Protein AF-A0A520EBR4-F1 (afdb_monomer)

Sequence (60 aa):
SGWTFGQLEGELDREDWIVLSALASDVIGPPRVDLWAQVLRRQPMPLALLASHPIDVERN

Mean predicted aligned error: 5.0 Å

pLDDT: mean 89.91, std 10.86, range [53.31, 97.44]

Structure (mmCIF, N/CA/C/O backbone):
data_AF-A0A520EBR4-F1
#
_entry.id   AF-A0A520EBR4-F1
#
loop_
_atom_site.group_PDB
_atom_site.id
_atom_site.type_symbol
_atom_site.label_atom_id
_atom_site.label_alt_id
_atom_site.label_comp_id
_atom_site.label_asym_id
_atom_site.label_entity_id
_atom_site.label_seq_id
_atom_site.pdbx_PDB_ins_code
_atom_site.Cartn_x
_atom_site.Cartn_y
_atom_site.Cartn_z
_atom_site.occupancy
_atom_site.B_iso_or_equiv
_atom_site.auth_seq_id
_atom_site.auth_comp_id
_atom_site.auth_asym_id
_atom_site.auth_atom_id
_atom_site.pdbx_PDB_model_num
ATOM 1 N N . SER A 1 1 ? 12.297 6.488 6.427 1.00 63.50 1 SER A N 1
ATOM 2 C CA . SER A 1 1 ? 10.992 7.017 6.871 1.00 63.50 1 SER A CA 1
ATOM 3 C C . SER A 1 1 ? 10.693 6.480 8.258 1.00 63.50 1 SER A C 1
ATOM 5 O O . SER A 1 1 ? 11.255 5.457 8.633 1.00 63.50 1 SER A O 1
ATOM 7 N N . GLY A 1 2 ? 9.863 7.180 9.027 1.00 85.56 2 GLY A N 1
ATOM 8 C CA . GLY A 1 2 ? 9.380 6.737 10.331 1.00 85.56 2 GLY A CA 1
ATOM 9 C C . GLY A 1 2 ? 8.166 7.566 10.734 1.00 85.56 2 GLY A C 1
ATOM 10 O O . GLY A 1 2 ? 8.052 8.714 10.308 1.00 85.56 2 GLY A O 1
ATOM 11 N N . TRP A 1 3 ? 7.278 6.970 11.521 1.00 95.00 3 TRP A N 1
ATOM 12 C CA . TRP A 1 3 ? 6.091 7.627 12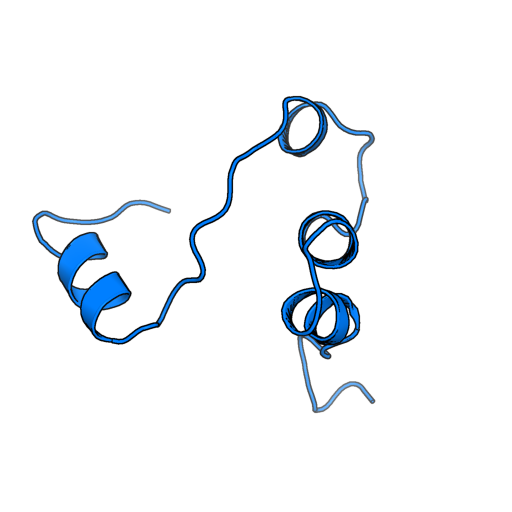.059 1.00 95.00 3 TRP A CA 1
ATOM 13 C C . TRP A 1 3 ? 6.312 8.005 13.519 1.00 95.00 3 TRP A C 1
ATOM 15 O O . TRP A 1 3 ? 6.939 7.265 14.280 1.00 95.00 3 TRP A O 1
ATOM 25 N N . THR A 1 4 ? 5.788 9.163 13.903 1.00 94.38 4 THR A N 1
ATOM 26 C CA . THR A 1 4 ? 5.619 9.530 15.313 1.00 94.38 4 THR A CA 1
ATOM 27 C C . THR A 1 4 ? 4.376 8.849 15.903 1.00 94.38 4 THR A C 1
ATOM 29 O O . THR A 1 4 ? 3.588 8.239 15.179 1.00 94.38 4 THR A O 1
ATOM 32 N N . PHE A 1 5 ? 4.204 8.904 17.229 1.00 95.25 5 PHE A N 1
ATOM 33 C CA . PHE A 1 5 ? 3.066 8.267 17.905 1.00 95.25 5 PHE A CA 1
ATOM 34 C C . PHE A 1 5 ? 1.724 8.795 17.372 1.00 95.25 5 PHE A C 1
ATOM 36 O O . PHE A 1 5 ? 1.515 10.006 17.341 1.00 95.25 5 PHE A O 1
ATOM 43 N N . GLY A 1 6 ? 0.817 7.896 16.975 1.00 95.38 6 GLY A N 1
ATOM 44 C CA . GLY A 1 6 ? -0.505 8.248 16.445 1.00 95.38 6 GLY A CA 1
ATOM 45 C C . GLY A 1 6 ? -0.509 8.728 14.987 1.00 95.38 6 GLY A C 1
ATOM 46 O O . GLY A 1 6 ? -1.576 8.956 14.419 1.00 95.38 6 GLY A O 1
ATOM 47 N N . GLN A 1 7 ? 0.662 8.929 14.373 1.00 97.25 7 GLN A N 1
ATOM 48 C CA . GLN A 1 7 ? 0.749 9.483 13.023 1.00 97.25 7 GLN A CA 1
ATOM 49 C C . GLN A 1 7 ? 0.273 8.480 11.969 1.00 97.25 7 GLN A C 1
ATOM 51 O O . GLN A 1 7 ? -0.474 8.862 11.072 1.00 97.25 7 GLN A O 1
ATOM 56 N N . LEU A 1 8 ? 0.682 7.211 12.083 1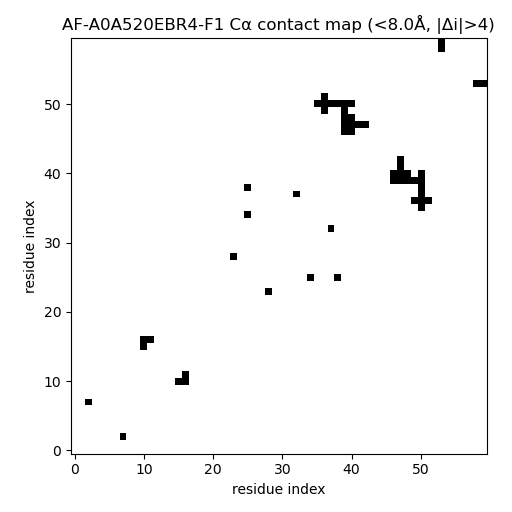.00 95.50 8 LEU A N 1
ATOM 57 C CA . LEU A 1 8 ? 0.268 6.169 11.143 1.00 95.50 8 LEU A CA 1
ATOM 58 C C . LEU A 1 8 ? -1.243 5.935 11.225 1.00 95.50 8 LEU A C 1
ATOM 60 O O . LEU A 1 8 ? -1.896 5.818 10.198 1.00 95.50 8 LEU A O 1
ATOM 64 N N . GLU A 1 9 ? -1.803 5.920 12.432 1.00 96.38 9 GLU A N 1
ATOM 65 C CA . GLU A 1 9 ? -3.239 5.784 12.661 1.00 96.38 9 GLU A CA 1
ATOM 66 C C . GLU A 1 9 ? -4.009 6.916 11.975 1.00 96.38 9 GLU A C 1
ATOM 68 O O . GLU A 1 9 ? -4.926 6.655 11.203 1.00 96.38 9 GLU A O 1
ATOM 73 N N . GLY A 1 10 ? -3.573 8.166 12.162 1.00 97.00 10 GLY A N 1
ATOM 74 C CA . GLY A 1 10 ? -4.197 9.306 11.495 1.00 97.00 10 GLY A CA 1
ATOM 75 C C . GLY A 1 10 ? -4.052 9.282 9.969 1.00 97.00 10 GLY A C 1
ATOM 76 O O . GLY A 1 10 ? -4.934 9.774 9.273 1.00 97.00 10 GLY A O 1
ATOM 77 N N . GLU A 1 11 ? -2.950 8.750 9.436 1.00 97.00 11 GLU A N 1
ATOM 78 C CA . GLU A 1 11 ? -2.762 8.550 7.990 1.00 97.00 11 GLU A CA 1
ATOM 79 C C . GLU A 1 11 ? -3.677 7.441 7.443 1.00 97.00 11 GLU A C 1
ATOM 81 O O . GLU A 1 11 ? -4.260 7.599 6.372 1.00 97.00 11 GLU A O 1
ATOM 86 N N . LEU A 1 12 ? -3.869 6.349 8.189 1.00 96.38 12 LEU A N 1
ATOM 87 C CA . LEU A 1 12 ? -4.799 5.279 7.819 1.00 96.38 12 LEU A CA 1
ATOM 88 C C . LEU A 1 12 ? -6.260 5.745 7.855 1.00 96.38 12 LEU A C 1
ATOM 90 O O . LEU A 1 12 ? -7.005 5.433 6.930 1.00 96.38 12 LEU A O 1
ATOM 94 N N . ASP A 1 13 ? -6.650 6.538 8.856 1.00 97.19 13 ASP A N 1
ATOM 95 C CA . ASP A 1 13 ? -8.004 7.107 8.966 1.00 97.19 13 ASP A CA 1
ATOM 96 C C . ASP A 1 13 ? -8.354 8.044 7.796 1.00 97.19 13 ASP A C 1
ATOM 98 O O . ASP A 1 13 ? -9.527 8.222 7.467 1.00 97.19 13 ASP A O 1
ATOM 102 N N . ARG A 1 14 ? -7.343 8.651 7.158 1.00 97.19 14 ARG A N 1
ATOM 103 C CA . ARG A 1 14 ? -7.501 9.492 5.959 1.00 97.19 14 ARG A CA 1
ATOM 104 C C . ARG A 1 14 ? -7.388 8.724 4.643 1.00 97.19 14 ARG A C 1
ATOM 106 O O . ARG A 1 14 ? -7.475 9.346 3.591 1.00 97.19 14 ARG A O 1
ATOM 113 N N . GLU A 1 15 ? -7.196 7.407 4.699 1.00 94.94 15 GLU A N 1
ATOM 114 C CA . GLU A 1 15 ? -6.961 6.553 3.530 1.00 94.94 15 GLU A CA 1
ATOM 115 C C . GLU A 1 15 ? -5.696 6.937 2.733 1.00 94.94 15 GLU A C 1
ATOM 117 O O . GLU A 1 15 ? -5.590 6.653 1.539 1.00 94.94 15 GLU A O 1
ATOM 122 N N . ASP A 1 16 ? -4.691 7.526 3.397 1.00 94.56 16 ASP A N 1
ATOM 123 C CA . ASP A 1 16 ? -3.420 7.911 2.761 1.00 94.56 16 ASP A CA 1
ATOM 124 C C . ASP A 1 16 ? -2.596 6.673 2.326 1.00 94.56 16 ASP A C 1
ATOM 126 O O . ASP A 1 16 ? -1.691 6.774 1.494 1.00 94.56 16 ASP A O 1
ATOM 130 N N . TRP A 1 17 ? -2.912 5.488 2.868 1.00 93.75 17 TRP A N 1
ATOM 131 C CA . TRP A 1 17 ? -2.221 4.229 2.583 1.00 93.75 17 TRP A CA 1
ATOM 132 C C . TRP A 1 17 ? -3.171 3.079 2.272 1.00 93.75 17 TRP A C 1
ATOM 134 O O . TRP A 1 17 ? -4.191 2.879 2.927 1.00 93.75 17 TRP A O 1
ATOM 144 N N . ILE A 1 18 ? -2.738 2.221 1.348 1.00 93.81 18 ILE A N 1
ATOM 145 C CA . ILE A 1 18 ? -3.345 0.912 1.103 1.00 93.81 18 ILE A CA 1
ATOM 146 C C . ILE A 1 18 ? -2.470 -0.149 1.775 1.00 93.81 18 ILE A C 1
ATOM 148 O O . ILE A 1 18 ? -1.304 -0.323 1.413 1.00 93.81 18 ILE A O 1
ATOM 152 N N . VAL A 1 19 ? -3.024 -0.872 2.752 1.00 95.62 19 VAL A N 1
ATOM 153 C CA . VAL A 1 19 ? -2.286 -1.887 3.521 1.00 95.62 19 VAL A CA 1
ATOM 154 C C . VAL A 1 19 ? -2.405 -3.253 2.851 1.00 95.62 19 VAL A C 1
ATOM 156 O O . VAL A 1 19 ? -3.504 -3.769 2.658 1.00 95.62 19 VAL A O 1
ATOM 159 N N . LEU A 1 20 ? -1.263 -3.859 2.520 1.00 95.94 20 LEU A N 1
ATOM 160 C CA . LEU A 1 20 ? -1.176 -5.140 1.817 1.00 95.94 20 LEU A CA 1
ATOM 161 C C . LEU A 1 20 ? -0.192 -6.079 2.514 1.00 95.94 20 LEU A C 1
ATOM 163 O O . LEU A 1 20 ? 0.778 -5.640 3.133 1.00 95.94 20 LEU A O 1
ATOM 167 N N . SER A 1 21 ? -0.400 -7.388 2.365 1.00 95.94 21 SER A N 1
ATOM 168 C CA . SER A 1 21 ? 0.577 -8.374 2.823 1.00 95.94 21 SER A CA 1
ATOM 169 C C . SER A 1 21 ? 1.859 -8.297 1.991 1.00 95.94 21 SER A C 1
ATOM 171 O O . SER A 1 21 ? 1.835 -8.386 0.757 1.00 95.94 21 SER A O 1
ATOM 173 N N . ALA A 1 22 ? 2.985 -8.168 2.688 1.00 95.31 22 ALA A N 1
ATOM 174 C CA . ALA A 1 22 ? 4.305 -8.246 2.085 1.00 95.31 22 ALA A CA 1
ATOM 175 C C . ALA A 1 22 ? 4.672 -9.701 1.757 1.00 95.31 22 ALA A C 1
ATOM 177 O O . ALA A 1 22 ? 4.339 -10.632 2.493 1.00 95.31 22 ALA A O 1
ATOM 178 N N . LEU A 1 23 ? 5.405 -9.883 0.665 1.00 96.19 23 LEU A N 1
ATOM 179 C CA . LEU A 1 23 ? 6.087 -11.125 0.317 1.00 96.19 23 LEU A CA 1
ATOM 180 C C . LEU A 1 23 ? 7.592 -10.939 0.516 1.00 96.19 23 LEU A C 1
ATOM 182 O O . LEU A 1 23 ? 8.114 -9.842 0.338 1.00 96.19 23 LEU A O 1
ATOM 186 N N . ALA A 1 24 ? 8.324 -12.018 0.806 1.00 96.06 24 ALA A N 1
ATOM 187 C CA . ALA A 1 24 ? 9.783 -11.944 0.934 1.00 96.06 24 ALA A CA 1
ATOM 188 C C . ALA A 1 24 ? 10.440 -11.330 -0.318 1.00 96.06 24 ALA A C 1
ATOM 190 O O . ALA A 1 24 ? 11.351 -10.511 -0.208 1.00 96.06 24 ALA A O 1
ATOM 191 N N . SER A 1 25 ? 9.916 -11.664 -1.504 1.00 93.75 25 SER A N 1
ATOM 192 C CA . SER A 1 25 ? 10.367 -11.145 -2.800 1.00 93.75 25 SER A CA 1
ATOM 193 C C . SER A 1 25 ? 10.260 -9.627 -2.952 1.00 93.75 25 SER A C 1
ATOM 195 O O . SER A 1 25 ? 10.960 -9.076 -3.793 1.00 93.75 25 SER A O 1
ATOM 197 N N . ASP A 1 26 ? 9.418 -8.954 -2.162 1.00 94.75 26 ASP A N 1
ATOM 198 C CA . ASP A 1 26 ? 9.303 -7.489 -2.184 1.00 94.75 26 ASP A CA 1
ATOM 199 C C . ASP A 1 26 ? 10.553 -6.813 -1.614 1.00 94.75 26 ASP A C 1
ATOM 201 O O . ASP A 1 26 ? 10.866 -5.678 -1.958 1.00 94.75 26 ASP A O 1
ATOM 205 N N . VAL A 1 27 ? 11.275 -7.528 -0.747 1.00 93.38 27 VAL A N 1
ATOM 206 C CA . VAL A 1 27 ? 12.463 -7.030 -0.049 1.00 93.38 27 VAL A CA 1
ATOM 207 C C . VAL A 1 27 ? 13.741 -7.592 -0.670 1.00 93.38 27 VAL A C 1
ATOM 209 O O . VAL A 1 27 ? 14.711 -6.861 -0.838 1.00 93.38 27 VAL A O 1
ATOM 212 N N . ILE A 1 28 ? 13.748 -8.885 -1.025 1.00 93.94 28 ILE A N 1
ATOM 213 C CA . ILE A 1 28 ? 14.943 -9.593 -1.533 1.00 93.94 28 ILE A CA 1
ATOM 214 C C . ILE A 1 28 ? 14.982 -9.729 -3.063 1.00 93.94 28 ILE A C 1
ATOM 216 O O . ILE A 1 28 ? 15.809 -10.469 -3.596 1.00 93.94 28 ILE A O 1
ATOM 220 N N . GLY A 1 29 ? 14.060 -9.075 -3.771 1.00 90.12 29 GLY A N 1
ATOM 221 C CA . GLY A 1 29 ? 13.969 -9.124 -5.228 1.00 90.12 29 GLY A CA 1
ATOM 222 C C . GLY A 1 29 ? 15.201 -8.548 -5.946 1.00 90.12 29 GLY A C 1
ATOM 223 O O . GLY A 1 29 ? 16.055 -7.904 -5.332 1.00 90.12 29 GLY A O 1
ATOM 224 N N . PRO A 1 30 ? 15.314 -8.771 -7.269 1.00 90.69 30 PRO A N 1
ATOM 225 C CA . PRO A 1 30 ? 16.406 -8.214 -8.058 1.00 90.69 30 PRO A CA 1
ATOM 226 C C . PRO A 1 30 ? 16.407 -6.673 -8.015 1.00 90.69 30 PRO A C 1
ATOM 228 O O . PRO A 1 30 ? 15.354 -6.051 -7.859 1.00 90.69 30 PRO A O 1
ATOM 231 N N . PRO A 1 31 ? 17.575 -6.025 -8.171 1.00 87.62 31 PRO A N 1
ATOM 232 C CA . PRO A 1 31 ? 17.662 -4.570 -8.143 1.00 87.62 31 PRO A CA 1
ATOM 233 C C . PRO A 1 31 ? 16.952 -3.942 -9.351 1.00 87.62 31 PRO A C 1
ATOM 235 O O . PRO A 1 31 ? 16.870 -4.547 -10.419 1.00 87.62 31 PRO A O 1
ATOM 238 N N . ARG A 1 32 ? 16.521 -2.680 -9.203 1.00 86.12 32 ARG A N 1
ATOM 239 C CA . ARG A 1 32 ? 15.874 -1.871 -10.262 1.00 86.12 32 ARG A CA 1
ATOM 240 C C . ARG A 1 32 ? 14.538 -2.429 -10.772 1.00 86.12 32 ARG A C 1
ATOM 242 O O . ARG A 1 32 ? 14.169 -2.180 -11.917 1.00 86.12 32 ARG A O 1
ATOM 249 N N . VAL A 1 33 ? 13.805 -3.153 -9.930 1.00 89.00 33 VAL A N 1
ATOM 250 C CA . VAL A 1 33 ? 12.403 -3.488 -10.201 1.00 89.00 33 VAL A CA 1
ATOM 251 C C . VAL A 1 33 ? 11.484 -2.336 -9.815 1.00 89.00 33 VAL A C 1
ATOM 253 O O . VAL A 1 33 ? 11.731 -1.623 -8.842 1.00 89.00 33 VAL A O 1
ATOM 256 N N . ASP A 1 34 ? 10.395 -2.187 -10.562 1.00 91.06 34 ASP A N 1
ATOM 257 C CA . ASP A 1 34 ? 9.268 -1.360 -10.144 1.00 91.06 34 ASP A CA 1
ATOM 258 C C . ASP A 1 34 ? 8.447 -2.131 -9.100 1.00 91.06 34 ASP A C 1
ATOM 260 O O . ASP A 1 34 ? 7.541 -2.906 -9.430 1.00 91.06 34 ASP A O 1
ATOM 264 N N . LEU A 1 35 ? 8.826 -1.958 -7.830 1.00 92.38 35 LEU A N 1
ATOM 265 C CA . LEU A 1 35 ? 8.183 -2.638 -6.709 1.00 92.38 35 LEU A CA 1
ATOM 266 C C . LEU A 1 35 ? 6.707 -2.239 -6.576 1.00 92.38 35 LEU A C 1
ATOM 268 O O . LEU A 1 35 ? 5.875 -3.094 -6.281 1.00 92.38 35 LEU A O 1
ATOM 272 N N . TRP A 1 36 ? 6.368 -0.975 -6.842 1.00 91.81 36 TRP A N 1
ATOM 273 C CA . TRP A 1 36 ? 4.995 -0.475 -6.777 1.00 91.81 36 TRP A CA 1
ATOM 274 C C . TRP A 1 36 ? 4.093 -1.223 -7.757 1.00 91.81 36 TRP A C 1
ATOM 276 O O . TRP A 1 36 ? 3.106 -1.853 -7.362 1.00 91.81 36 TRP A O 1
ATOM 286 N N . ALA A 1 37 ? 4.487 -1.252 -9.030 1.00 93.62 37 ALA A N 1
ATOM 287 C CA . ALA A 1 37 ? 3.714 -1.942 -10.046 1.00 93.62 37 ALA A CA 1
ATOM 288 C C . ALA A 1 37 ? 3.670 -3.459 -9.798 1.00 93.62 37 ALA A C 1
ATOM 290 O O . ALA A 1 37 ? 2.641 -4.095 -10.024 1.00 93.62 37 ALA A O 1
ATOM 291 N N . GLN A 1 38 ? 4.752 -4.064 -9.302 1.00 94.19 38 GLN A N 1
ATOM 292 C CA . GLN A 1 38 ? 4.775 -5.492 -8.974 1.00 94.19 38 GLN A CA 1
ATOM 293 C C . GLN A 1 38 ? 3.833 -5.852 -7.814 1.00 94.19 38 GLN A C 1
ATOM 295 O O . GLN A 1 38 ? 3.123 -6.857 -7.900 1.00 94.19 38 GLN A O 1
ATOM 300 N N . VAL A 1 39 ? 3.809 -5.049 -6.746 1.00 95.75 39 VAL A N 1
ATOM 301 C CA . VAL A 1 39 ? 2.938 -5.263 -5.579 1.00 95.75 39 VAL A CA 1
ATOM 302 C C . VAL A 1 39 ? 1.471 -5.081 -5.944 1.00 95.75 39 VAL A C 1
ATOM 304 O O . VAL A 1 39 ? 0.643 -5.874 -5.493 1.00 95.75 39 VAL A O 1
ATOM 307 N N . LEU A 1 40 ? 1.143 -4.096 -6.781 1.00 95.94 40 LEU A N 1
ATOM 308 C CA . LEU A 1 40 ? -0.235 -3.830 -7.187 1.00 95.94 40 LEU A CA 1
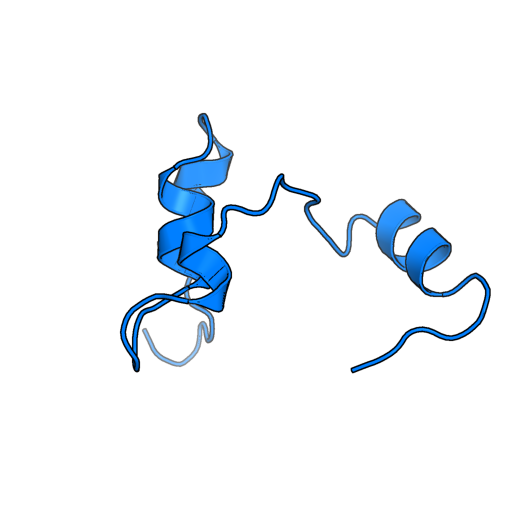ATOM 309 C C . LEU A 1 40 ? -0.761 -4.834 -8.217 1.00 95.94 40 LEU A C 1
ATOM 311 O O . LEU A 1 40 ? -1.884 -5.305 -8.063 1.00 95.94 40 LEU A O 1
ATOM 315 N N . ARG A 1 41 ? 0.042 -5.249 -9.212 1.00 95.81 41 ARG A N 1
ATOM 316 C CA . ARG A 1 41 ? -0.395 -6.217 -10.247 1.00 95.81 41 ARG A CA 1
ATOM 317 C C . ARG A 1 41 ? -0.876 -7.551 -9.680 1.00 95.81 41 ARG A C 1
ATOM 319 O O . ARG A 1 41 ? -1.678 -8.218 -10.323 1.00 95.81 41 ARG A O 1
ATOM 326 N N . ARG A 1 42 ? -0.364 -7.966 -8.518 1.00 96.31 42 ARG A N 1
ATOM 327 C CA . ARG A 1 42 ? -0.758 -9.232 -7.877 1.00 96.31 42 ARG A CA 1
ATOM 328 C C . ARG A 1 42 ? -2.027 -9.130 -7.023 1.00 96.31 42 ARG A C 1
ATOM 330 O O . ARG A 1 42 ? -2.478 -10.153 -6.518 1.00 96.31 42 ARG A O 1
ATOM 337 N N . GLN A 1 43 ? -2.571 -7.932 -6.815 1.00 97.44 43 GLN A N 1
ATOM 338 C CA . GLN A 1 43 ? -3.789 -7.752 -6.026 1.00 97.44 43 GLN A CA 1
ATOM 339 C C . GLN A 1 43 ? -5.038 -8.059 -6.862 1.00 97.44 43 GLN A C 1
ATOM 341 O O . GLN A 1 43 ? -5.000 -7.951 -8.089 1.00 97.44 43 GLN A O 1
ATOM 346 N N . PRO A 1 44 ? -6.171 -8.410 -6.232 1.00 96.81 44 PRO A N 1
ATOM 347 C CA . PRO A 1 44 ? -7.449 -8.487 -6.926 1.00 96.81 44 PRO A CA 1
ATOM 348 C C . PRO A 1 44 ? -7.849 -7.151 -7.568 1.00 96.81 44 PRO A C 1
ATOM 350 O O . PRO A 1 44 ? -7.423 -6.068 -7.156 1.00 96.81 44 PRO A O 1
ATOM 353 N N . MET A 1 45 ? -8.729 -7.223 -8.564 1.00 95.56 45 MET A N 1
ATOM 354 C CA . MET A 1 45 ? -9.370 -6.033 -9.123 1.00 95.56 45 MET A CA 1
ATOM 355 C C . MET A 1 45 ? -10.238 -5.340 -8.054 1.00 95.56 45 MET A C 1
ATOM 357 O O . MET A 1 45 ? -10.881 -6.039 -7.269 1.00 95.56 45 MET A O 1
ATOM 361 N N . PRO A 1 46 ? -10.291 -3.994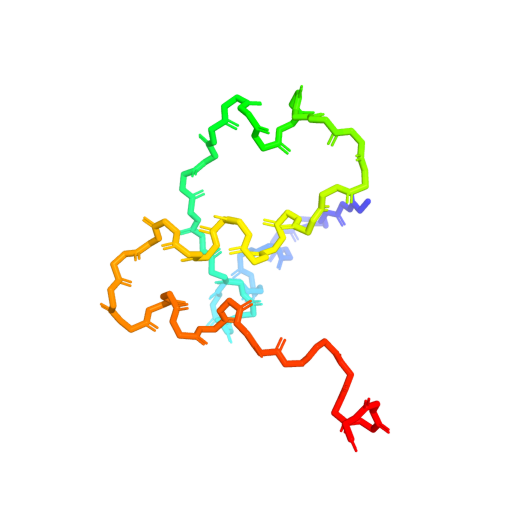 -8.017 1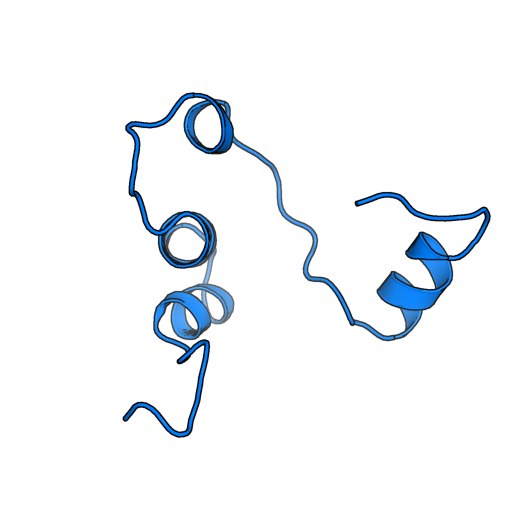.00 93.94 46 PRO A N 1
ATOM 362 C CA . PRO A 1 46 ? -9.724 -3.060 -8.997 1.00 93.94 46 PRO A CA 1
ATOM 363 C C . PRO A 1 46 ? -8.287 -2.607 -8.697 1.00 93.94 46 PRO A C 1
ATOM 365 O O . PRO A 1 46 ? -7.721 -1.864 -9.492 1.00 93.94 46 PRO A O 1
ATOM 368 N N . LEU A 1 47 ? -7.679 -3.035 -7.588 1.00 94.44 47 LEU A N 1
ATOM 369 C CA . LEU A 1 47 ? -6.400 -2.492 -7.121 1.00 94.44 47 LEU A CA 1
ATOM 370 C C . LEU A 1 47 ? -5.249 -2.713 -8.118 1.00 94.44 47 LEU A C 1
ATOM 372 O O . LEU A 1 47 ? -4.389 -1.848 -8.275 1.00 94.44 47 LEU A O 1
ATOM 376 N N . ALA A 1 48 ? -5.284 -3.816 -8.869 1.00 95.62 48 ALA A N 1
ATOM 377 C CA . ALA A 1 48 ? -4.324 -4.076 -9.941 1.00 95.62 48 ALA A CA 1
ATOM 378 C C . ALA A 1 48 ? -4.303 -3.004 -11.047 1.00 95.62 48 ALA A C 1
ATOM 380 O O . ALA A 1 48 ? -3.266 -2.828 -11.687 1.00 95.62 48 ALA A O 1
ATOM 381 N N . LEU A 1 49 ? -5.392 -2.250 -11.250 1.00 93.69 49 LEU A N 1
ATOM 382 C CA . LEU A 1 49 ? -5.437 -1.153 -12.226 1.00 93.69 49 LEU A CA 1
ATOM 383 C C . LEU A 1 49 ? -4.510 0.008 -11.847 1.00 93.69 49 LEU A C 1
ATOM 385 O O . LEU A 1 49 ? -4.025 0.712 -12.729 1.00 93.69 49 LEU A O 1
ATOM 389 N N . LEU A 1 50 ? -4.216 0.188 -10.556 1.00 93.06 50 LEU A N 1
ATOM 390 C CA . LEU A 1 50 ? -3.308 1.239 -10.092 1.00 93.06 50 LEU A CA 1
ATOM 391 C C . LEU A 1 50 ? -1.836 0.930 -10.3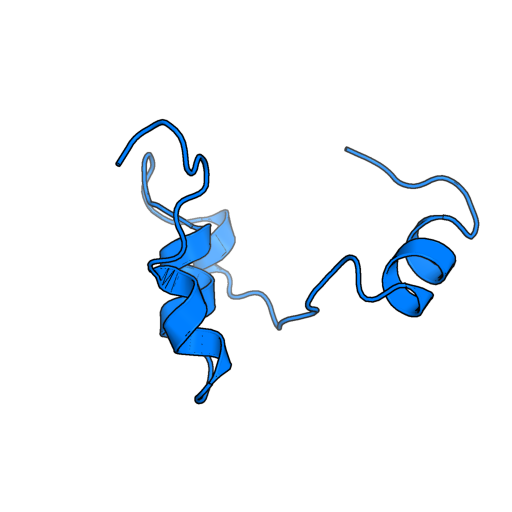99 1.00 93.06 50 LEU A C 1
ATOM 393 O O . LEU A 1 50 ? -0.985 1.806 -10.270 1.00 93.06 50 LEU A O 1
ATOM 397 N N . ALA A 1 51 ? -1.509 -0.289 -10.839 1.00 93.69 51 ALA A N 1
ATOM 398 C CA . ALA A 1 51 ? -0.132 -0.668 -11.140 1.00 93.69 51 ALA A CA 1
ATOM 399 C C . ALA A 1 51 ? 0.472 0.076 -12.341 1.00 93.69 51 ALA A C 1
ATOM 401 O O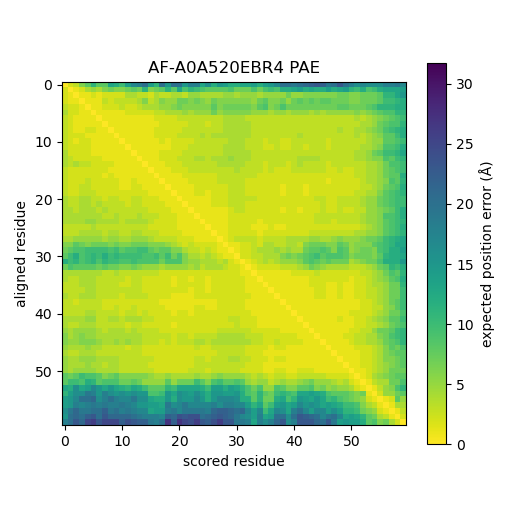 . ALA A 1 51 ? 1.690 0.089 -12.501 1.00 93.69 51 ALA A O 1
ATOM 402 N N . SER A 1 52 ? -0.367 0.652 -13.201 1.00 88.38 52 SER A N 1
ATOM 403 C CA . SER A 1 52 ? 0.045 1.522 -14.306 1.00 88.38 52 SER A CA 1
ATOM 404 C C . S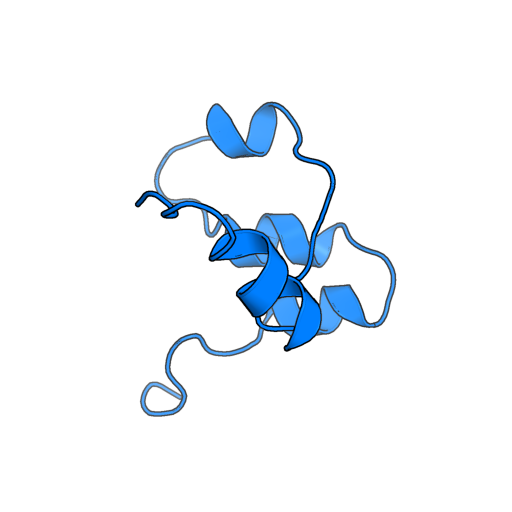ER A 1 52 ? -0.216 2.998 -14.015 1.00 88.38 52 SER A C 1
ATOM 406 O O . SER A 1 52 ? -0.130 3.814 -14.929 1.00 88.38 52 SER A O 1
ATOM 408 N N . HIS A 1 53 ? -0.584 3.350 -12.778 1.00 82.50 53 HIS A N 1
ATOM 409 C CA . HIS A 1 53 ? -0.807 4.741 -12.418 1.00 82.50 53 HIS A CA 1
ATOM 410 C C . HIS A 1 53 ? 0.516 5.512 -12.537 1.00 82.50 53 HIS A C 1
ATOM 412 O O . HIS A 1 53 ? 1.517 5.093 -11.947 1.00 82.50 53 HIS A O 1
ATOM 418 N N . PRO A 1 54 ? 0.548 6.633 -13.274 1.00 74.19 54 PRO A N 1
ATOM 419 C CA . PRO A 1 54 ? 1.757 7.427 -13.389 1.00 74.19 54 PRO A CA 1
ATOM 420 C C . PRO A 1 54 ? 2.121 8.021 -12.028 1.00 74.19 54 PRO A C 1
ATOM 422 O O . PRO A 1 54 ? 1.298 8.648 -11.366 1.00 74.19 54 PRO A O 1
ATOM 425 N N . ILE A 1 55 ? 3.365 7.809 -11.602 1.00 69.06 55 ILE A N 1
ATOM 426 C CA . ILE A 1 55 ? 3.908 8.416 -10.375 1.00 69.06 55 ILE A CA 1
ATOM 427 C C . ILE A 1 55 ? 4.042 9.940 -10.538 1.00 69.06 55 ILE A C 1
ATOM 429 O O . ILE A 1 55 ? 3.976 10.672 -9.556 1.00 69.06 55 ILE A O 1
ATOM 433 N N . ASP A 1 56 ? 4.185 10.408 -11.779 1.00 68.00 56 ASP A N 1
ATOM 434 C CA . ASP A 1 56 ? 4.226 11.817 -12.156 1.00 68.00 56 ASP A CA 1
ATOM 435 C C . ASP A 1 56 ? 3.352 12.025 -13.398 1.00 68.00 56 ASP A C 1
ATOM 437 O O . ASP A 1 56 ? 3.622 11.467 -14.465 1.00 68.00 56 ASP A O 1
ATOM 441 N N . VAL A 1 57 ? 2.268 12.784 -13.242 1.00 62.69 57 VAL A N 1
ATOM 442 C CA . VAL A 1 57 ? 1.285 13.013 -14.309 1.00 62.69 57 VAL A CA 1
ATOM 443 C C . VAL A 1 57 ? 1.850 13.938 -15.394 1.00 62.69 57 VAL A C 1
ATOM 445 O O . VAL A 1 57 ? 1.415 13.849 -16.538 1.00 62.69 57 VAL A O 1
ATOM 448 N N . GLU A 1 58 ? 2.852 14.764 -15.067 1.00 66.00 58 GLU A N 1
ATOM 449 C CA . GLU A 1 58 ? 3.516 15.676 -16.012 1.00 66.00 58 GLU A CA 1
ATOM 450 C C . GLU A 1 58 ? 4.513 14.959 -16.941 1.00 66.00 58 GLU A C 1
ATOM 452 O O . GLU A 1 58 ? 5.025 15.556 -17.887 1.00 66.00 58 GLU A O 1
ATOM 457 N N . ARG A 1 59 ? 4.797 13.675 -16.690 1.00 55.19 59 ARG A N 1
ATOM 458 C CA . ARG A 1 59 ? 5.725 12.850 -17.482 1.00 55.19 59 ARG A C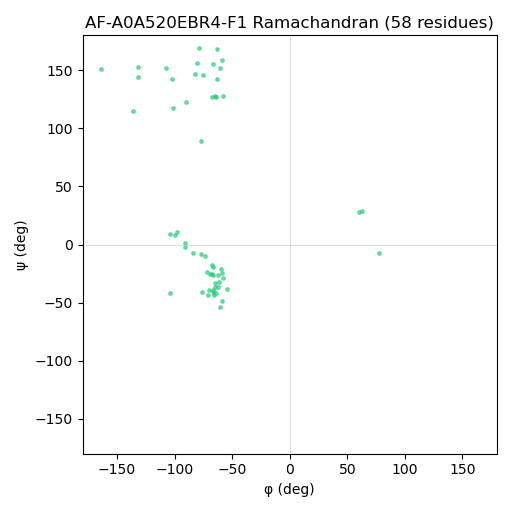A 1
ATOM 459 C C . ARG A 1 59 ? 5.057 11.943 -18.526 1.00 55.19 59 ARG A C 1
ATOM 461 O O . ARG A 1 59 ? 5.753 11.087 -19.076 1.00 55.19 59 ARG A O 1
ATOM 468 N N . ASN A 1 60 ? 3.759 12.111 -18.801 1.00 53.31 60 ASN A N 1
ATOM 469 C CA . ASN A 1 60 ? 3.053 11.406 -19.887 1.00 53.31 60 ASN A CA 1
ATOM 470 C C . ASN A 1 60 ? 2.917 12.252 -21.151 1.00 53.31 60 ASN A C 1
ATOM 472 O O . ASN A 1 60 ? 2.581 13.448 -21.026 1.00 53.31 60 ASN A O 1
#

Solvent-accessible surface area (backbone atoms only — not comparable to full-atom values): 4059 Å² total; per-residue (Å²): 140,84,76,60,92,67,43,59,60,56,38,50,76,68,61,76,58,86,89,74,89,83,55,72,62,80,75,72,46,74,85,94,62,64,59,66,35,58,62,24,55,75,42,64,83,73,55,26,66,58,33,75,56,69,96,52,75,88,79,112

Foldseek 3Di:
DDDDPCRVVVCVVVVVDDDDDDDPCLPPPDPPDPSQLVRQCPDDPPSNVCSPPDPDPVVD

Secondary structure (DSSP, 8-state):
--PPTTHHHHHHHTT--------HHHHHSPTT--HHHHHHHTSPTTGGGGGG--S-GGG-

Nearest PDB structures (foldseek):
  2hrx-assembly1_A  TM=8.924E-01  e=9.026E-03  Corynebacterium diphtheriae

Radius of gyration: 13.84 Å; Cα contacts (8 Å, |Δi|>4): 27; chains: 1; bounding box: 27×28×38 Å